Protein AF-A0A968ZUJ6-F1 (afdb_monomer_lite)

pLDDT: mean 71.9, std 16.96, range [34.31, 92.19]

Sequence (107 aa):
MQTIFSTVTGNNSSNILGTLGTIGQSTPNLWLINPNGILFGPNSQLNLGGAFFATTANAVQVEGRGAVAASNVSADSDILTVSDSVFAFNRDNPNARIVNHKEKHFL

Radius of gyration: 14.34 Å; chains: 1; bounding box: 36×30×37 Å

Secondary structure (DSSP, 8-state):
--EEEEE--SSS-EEE-SEEE--SS---EEEEE-TT-EEE-TT-EEE-SS-EEEE--SEEEETTTEEEETTB--TT----PPPS-EEEEE---TT--EEE-------

Foldseek 3Di:
DFEDEDADQDLDEAEQAEEDEDDDPDQHEYEAEALNAYEYHQHYDYHGSDHYHYDNFQWKQAPPPGIDGSNDDDPPPDTDDGDPDIDDGDRPDPPYYYYYPHDPPDD

Structure (mmCIF, N/CA/C/O backbone):
data_AF-A0A968ZUJ6-F1
#
_entry.id   AF-A0A968ZUJ6-F1
#
loop_
_atom_site.group_PDB
_atom_site.id
_atom_site.type_symbol
_atom_site.label_atom_id
_atom_site.label_alt_id
_atom_site.label_comp_id
_atom_site.label_asym_id
_atom_site.label_entity_id
_atom_site.label_seq_id
_atom_site.pdbx_PDB_ins_code
_atom_site.Cartn_x
_atom_site.Cartn_y
_atom_site.Cartn_z
_atom_site.occupancy
_atom_site.B_iso_or_equiv
_atom_site.auth_seq_id
_atom_site.auth_comp_id
_atom_site.auth_asym_id
_atom_site.auth_atom_id
_atom_site.pdbx_PDB_model_num
ATOM 1 N N . MET A 1 1 ? -11.348 5.696 -16.921 1.00 60.59 1 MET A N 1
ATOM 2 C CA . MET A 1 1 ? -11.236 5.586 -15.445 1.00 60.59 1 MET A CA 1
ATOM 3 C C . MET A 1 1 ? -9.787 5.858 -15.068 1.00 60.59 1 MET A C 1
ATOM 5 O O . MET A 1 1 ? -8.921 5.460 -15.828 1.00 60.59 1 MET A O 1
ATOM 9 N N . GLN A 1 2 ? -9.508 6.584 -13.988 1.00 68.88 2 GLN A N 1
ATOM 10 C CA . GLN A 1 2 ? -8.140 6.972 -13.607 1.00 68.88 2 GLN A CA 1
ATOM 11 C C . GLN A 1 2 ? -7.659 6.080 -12.454 1.00 68.88 2 GLN A C 1
ATOM 13 O O . GLN A 1 2 ? -8.459 5.778 -11.569 1.00 68.88 2 GLN A O 1
ATOM 18 N N . THR A 1 3 ? -6.387 5.680 -12.450 1.00 70.25 3 THR A N 1
ATOM 19 C CA . THR A 1 3 ? -5.786 4.876 -11.371 1.00 70.25 3 THR A CA 1
ATOM 20 C C . THR A 1 3 ? -4.561 5.592 -10.818 1.00 70.25 3 THR A C 1
ATOM 22 O O . THR A 1 3 ? -3.676 5.978 -11.579 1.00 70.25 3 THR A O 1
ATOM 25 N N . ILE A 1 4 ? -4.509 5.757 -9.498 1.00 75.06 4 ILE A N 1
ATOM 26 C CA . ILE A 1 4 ? -3.351 6.281 -8.770 1.00 75.06 4 ILE A CA 1
ATOM 27 C C . ILE A 1 4 ? -2.491 5.097 -8.324 1.00 75.06 4 ILE A C 1
ATOM 29 O O . ILE A 1 4 ? -2.985 4.206 -7.631 1.00 75.06 4 ILE A O 1
ATOM 33 N N . PHE A 1 5 ? -1.206 5.112 -8.680 1.00 73.94 5 PHE A N 1
ATOM 34 C CA . PHE A 1 5 ? -0.222 4.127 -8.234 1.00 73.94 5 PHE A CA 1
ATOM 35 C C . PHE A 1 5 ? 0.645 4.712 -7.120 1.00 73.94 5 PHE A C 1
ATOM 37 O O . PHE A 1 5 ? 1.245 5.772 -7.286 1.00 73.94 5 PHE A O 1
ATOM 44 N N . SER A 1 6 ? 0.723 4.010 -5.992 1.00 73.31 6 SER A N 1
ATOM 45 C CA . SER A 1 6 ? 1.605 4.352 -4.878 1.00 73.31 6 SER A CA 1
ATOM 46 C C . SER A 1 6 ? 2.527 3.177 -4.582 1.00 73.31 6 SER A C 1
ATOM 48 O O . SER A 1 6 ? 2.070 2.098 -4.191 1.00 73.31 6 SER A O 1
ATOM 50 N N . THR A 1 7 ? 3.825 3.381 -4.803 1.00 71.56 7 THR A N 1
ATOM 51 C CA . THR A 1 7 ? 4.866 2.378 -4.575 1.00 71.56 7 THR A CA 1
ATOM 52 C C . THR A 1 7 ? 5.842 2.847 -3.510 1.00 71.56 7 THR A C 1
ATOM 54 O O . THR A 1 7 ? 6.234 4.013 -3.473 1.00 71.56 7 THR A O 1
ATOM 57 N N . VAL A 1 8 ? 6.273 1.927 -2.650 1.00 71.50 8 VAL A N 1
ATOM 58 C CA . VAL A 1 8 ? 7.335 2.194 -1.673 1.00 71.50 8 VAL A CA 1
ATOM 59 C C . VAL A 1 8 ? 8.613 1.496 -2.124 1.00 71.50 8 VAL A C 1
ATOM 61 O O . VAL A 1 8 ? 8.664 0.271 -2.194 1.00 71.50 8 VAL A O 1
ATOM 64 N N . THR A 1 9 ? 9.643 2.289 -2.426 1.00 67.06 9 THR A N 1
ATOM 65 C CA . THR A 1 9 ? 10.981 1.824 -2.837 1.00 67.06 9 THR A CA 1
ATOM 66 C C . THR A 1 9 ? 11.941 1.625 -1.659 1.00 67.06 9 THR A C 1
ATOM 68 O O . THR A 1 9 ? 12.984 0.998 -1.816 1.00 67.06 9 THR A O 1
ATOM 71 N N . GLY A 1 10 ? 11.618 2.175 -0.483 1.00 70.12 10 GLY A N 1
ATOM 72 C CA . GLY A 1 10 ? 12.403 2.015 0.744 1.00 70.12 10 GLY A CA 1
ATOM 73 C C . GLY A 1 10 ? 12.090 0.712 1.486 1.00 70.12 10 GLY A C 1
ATOM 74 O O . GLY A 1 10 ? 11.099 0.054 1.200 1.00 70.12 10 GLY A O 1
ATOM 75 N N . ASN A 1 11 ? 12.893 0.371 2.497 1.00 81.06 11 ASN A N 1
ATOM 76 C CA . ASN A 1 11 ? 12.810 -0.912 3.222 1.00 81.06 11 ASN A CA 1
ATOM 77 C C . ASN A 1 11 ? 11.707 -0.986 4.300 1.00 81.06 11 ASN A C 1
ATOM 79 O O . ASN A 1 11 ? 11.645 -1.954 5.055 1.00 81.06 11 ASN A O 1
ATOM 83 N N . ASN A 1 12 ? 10.853 0.034 4.411 1.00 86.00 12 ASN A N 1
ATOM 84 C CA . ASN A 1 12 ? 9.849 0.130 5.470 1.00 86.00 12 ASN A CA 1
ATOM 85 C C . ASN A 1 12 ? 8.464 -0.315 4.989 1.00 86.00 12 ASN A C 1
ATOM 87 O O . ASN A 1 12 ? 8.077 -0.074 3.842 1.00 86.00 12 ASN A O 1
ATOM 91 N N . SER A 1 13 ? 7.685 -0.902 5.898 1.00 87.56 13 SER A N 1
ATOM 92 C CA . SER A 1 13 ? 6.265 -1.169 5.672 1.00 87.56 13 SER A CA 1
ATOM 93 C C . SER A 1 13 ? 5.453 0.127 5.577 1.00 87.56 13 SER A C 1
ATOM 95 O O . SER A 1 13 ? 5.796 1.152 6.171 1.00 87.56 13 SER A O 1
ATOM 97 N N . SER A 1 14 ? 4.331 0.076 4.861 1.00 89.19 14 SER A N 1
ATOM 98 C CA . SER A 1 14 ? 3.354 1.166 4.824 1.00 89.19 14 SER A CA 1
ATOM 99 C C . SER A 1 14 ? 2.432 1.066 6.034 1.00 89.19 14 SER A C 1
ATOM 101 O O . SER A 1 14 ? 1.622 0.147 6.102 1.00 89.19 14 SER A O 1
ATOM 103 N N . ASN A 1 15 ? 2.509 2.017 6.964 1.00 92.19 15 ASN A N 1
ATOM 104 C CA . ASN A 1 15 ? 1.627 2.064 8.132 1.00 92.19 15 ASN A CA 1
ATOM 105 C C . ASN A 1 15 ? 0.523 3.109 7.913 1.00 92.19 15 ASN A C 1
ATOM 107 O O . ASN A 1 15 ? 0.761 4.312 8.014 1.00 92.19 15 ASN A O 1
ATOM 111 N N . ILE A 1 16 ? -0.691 2.652 7.616 1.00 91.12 16 ILE A N 1
ATOM 112 C CA . ILE A 1 16 ? -1.877 3.490 7.441 1.00 91.12 16 ILE A CA 1
ATOM 113 C C . ILE A 1 16 ? -2.555 3.636 8.803 1.00 91.12 16 ILE A C 1
ATOM 115 O O . ILE A 1 16 ? -3.245 2.730 9.262 1.00 91.12 16 ILE A O 1
ATOM 119 N N . LEU A 1 17 ? -2.323 4.763 9.476 1.00 90.69 17 LEU A N 1
ATOM 120 C CA . LEU A 1 17 ? -2.803 5.011 10.846 1.00 90.69 17 LEU A CA 1
ATOM 121 C C . LEU A 1 17 ? -4.009 5.963 10.921 1.00 90.69 17 LEU A C 1
ATOM 123 O O . LEU A 1 17 ? -4.523 6.217 12.006 1.00 90.69 17 LEU A O 1
ATOM 127 N N . GLY A 1 18 ? -4.468 6.465 9.774 1.00 88.25 18 GLY A N 1
ATOM 128 C CA . GLY A 1 18 ? -5.617 7.361 9.647 1.00 88.25 18 GLY A CA 1
ATOM 129 C C . GLY A 1 18 ? -6.364 7.123 8.337 1.00 88.25 18 GLY A C 1
ATOM 130 O O . GLY A 1 18 ? -6.367 6.008 7.811 1.00 88.25 18 GLY A O 1
ATOM 131 N N . THR A 1 19 ? -6.998 8.162 7.799 1.00 91.25 19 THR A N 1
ATOM 132 C CA . THR A 1 19 ? -7.762 8.054 6.552 1.00 91.25 19 THR A CA 1
ATOM 133 C C . THR A 1 19 ? -6.843 8.060 5.334 1.00 91.25 19 THR A C 1
ATOM 135 O O . THR A 1 19 ? -6.152 9.043 5.074 1.00 91.25 19 TH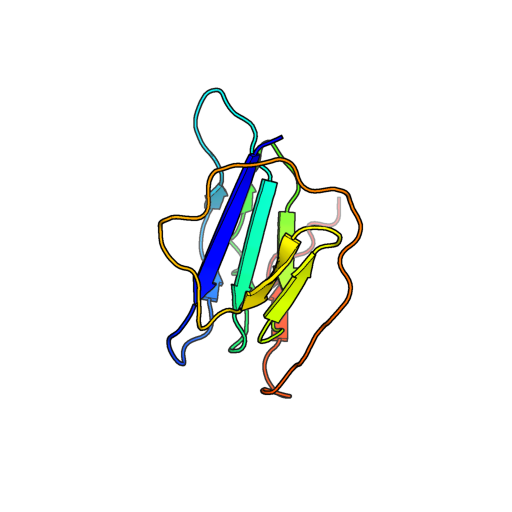R A O 1
ATOM 138 N N . LEU A 1 20 ? -6.880 6.982 4.555 1.00 87.50 20 LEU A N 1
ATOM 139 C CA . LEU A 1 20 ? -6.352 6.932 3.197 1.00 87.50 20 LEU A CA 1
ATOM 140 C C . LEU A 1 20 ? -7.513 7.175 2.232 1.00 87.50 20 LEU A C 1
ATOM 142 O O . LEU A 1 20 ? -8.472 6.403 2.201 1.00 87.50 20 LEU A O 1
ATOM 146 N N . GLY A 1 21 ? -7.453 8.263 1.469 1.00 87.19 21 GLY A N 1
ATOM 147 C CA . GLY A 1 21 ? -8.576 8.669 0.635 1.00 87.19 21 GLY A CA 1
ATOM 148 C C . GLY A 1 21 ? -8.198 9.466 -0.602 1.00 87.19 21 GLY A C 1
ATOM 149 O O . GLY A 1 21 ? -7.073 9.939 -0.743 1.00 87.19 21 GLY A O 1
ATOM 150 N N . THR A 1 22 ? -9.175 9.611 -1.490 1.00 85.31 22 THR A N 1
ATOM 151 C CA . THR A 1 22 ? -9.102 10.428 -2.707 1.00 85.31 22 THR A CA 1
ATOM 152 C C . THR A 1 22 ? -10.043 11.614 -2.550 1.00 85.31 22 THR A C 1
ATOM 154 O O . THR A 1 22 ? -11.188 11.424 -2.146 1.00 85.31 22 THR A O 1
ATOM 157 N N . ILE A 1 23 ? -9.589 12.821 -2.882 1.00 81.44 23 ILE A N 1
ATOM 158 C CA . ILE A 1 23 ? -10.384 14.054 -2.790 1.00 81.44 23 ILE A CA 1
ATOM 159 C C . ILE A 1 23 ? -10.549 14.697 -4.172 1.00 81.44 23 ILE A C 1
ATOM 161 O O . ILE A 1 23 ? -9.690 14.536 -5.036 1.00 81.44 23 ILE A O 1
ATOM 165 N N . GLY A 1 24 ? -11.633 15.452 -4.369 1.00 79.12 24 GLY A N 1
ATOM 166 C CA . GLY A 1 24 ? -11.920 16.172 -5.616 1.00 79.12 24 GLY A CA 1
ATOM 167 C C . GLY A 1 24 ? -13.082 15.582 -6.422 1.00 79.12 24 GLY A C 1
ATOM 168 O O . GLY A 1 24 ? -13.792 14.700 -5.951 1.00 79.12 24 GLY A O 1
ATOM 169 N N . GLN A 1 25 ? -13.300 16.106 -7.635 1.00 75.69 25 GLN A N 1
ATOM 170 C CA . GLN A 1 25 ? -14.451 15.732 -8.476 1.00 75.69 25 GLN A CA 1
ATOM 171 C C . GLN A 1 25 ? -14.290 14.384 -9.196 1.00 75.69 25 GLN A C 1
ATOM 173 O O . GLN A 1 25 ? -15.265 13.821 -9.683 1.00 75.69 25 GLN A O 1
ATOM 178 N N . SER A 1 26 ? -13.067 13.862 -9.284 1.00 76.06 26 SER A N 1
ATOM 179 C CA . SER A 1 26 ? -12.793 12.540 -9.845 1.00 76.06 26 SER A CA 1
ATOM 180 C C . SER A 1 26 ? -12.790 11.467 -8.757 1.00 76.06 26 SER A C 1
ATOM 182 O O . SER A 1 26 ? -12.267 11.697 -7.669 1.00 76.06 26 SER A O 1
ATOM 184 N N . THR A 1 27 ? -13.264 10.267 -9.091 1.00 82.25 27 THR A N 1
ATOM 185 C CA . THR A 1 27 ? -13.277 9.079 -8.222 1.00 82.25 27 THR A CA 1
ATOM 186 C C . THR A 1 27 ? -12.278 8.018 -8.720 1.00 82.25 27 THR A C 1
ATOM 188 O O . THR A 1 27 ? -12.689 7.013 -9.307 1.00 82.25 27 THR A O 1
ATOM 191 N N . PRO A 1 28 ? -10.955 8.247 -8.600 1.00 85.06 28 PRO A N 1
ATOM 192 C CA . PRO A 1 28 ? -9.966 7.322 -9.138 1.00 85.06 28 PRO A CA 1
ATOM 193 C C . PRO A 1 28 ? -9.882 6.037 -8.310 1.00 85.06 28 PRO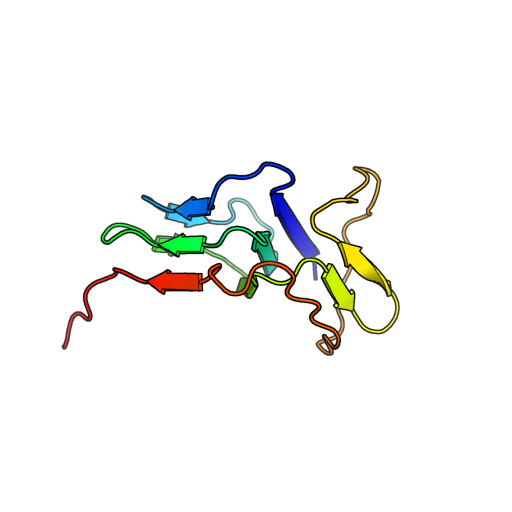 A C 1
ATOM 195 O O . PRO A 1 28 ? -10.167 6.023 -7.111 1.00 85.06 28 PRO A O 1
ATOM 198 N N . ASN A 1 29 ? -9.419 4.968 -8.953 1.00 83.38 29 ASN A N 1
ATOM 199 C CA . ASN A 1 29 ? -8.966 3.772 -8.256 1.00 83.38 29 ASN A CA 1
ATOM 200 C C . ASN A 1 29 ? -7.615 4.051 -7.580 1.00 83.38 29 ASN A C 1
ATOM 202 O O . ASN A 1 29 ? -6.807 4.821 -8.104 1.00 83.38 29 ASN A O 1
ATOM 206 N N . LEU A 1 30 ? -7.340 3.396 -6.454 1.00 84.19 30 LEU A N 1
ATOM 207 C CA . LEU A 1 30 ? -6.070 3.508 -5.735 1.00 84.19 30 LEU A CA 1
ATOM 208 C C . LEU A 1 30 ? -5.385 2.148 -5.634 1.00 84.19 30 LEU A C 1
ATOM 210 O O . LEU A 1 30 ? -5.960 1.196 -5.106 1.00 84.19 30 LEU A O 1
ATOM 214 N N . TRP A 1 31 ? -4.152 2.073 -6.128 1.00 86.62 31 TRP A N 1
ATOM 215 C CA . TRP A 1 31 ? -3.304 0.887 -6.075 1.00 86.62 31 TRP A CA 1
ATOM 216 C C . TRP A 1 31 ? -2.100 1.148 -5.168 1.00 86.62 31 TRP A C 1
ATOM 218 O O . TRP A 1 31 ? -1.309 2.057 -5.421 1.00 86.62 31 TRP A O 1
ATOM 228 N N . LEU A 1 32 ? -1.958 0.341 -4.117 1.00 86.25 32 LEU A N 1
ATOM 229 C CA . LEU A 1 32 ? -0.870 0.420 -3.144 1.00 86.25 32 LEU A CA 1
ATOM 230 C C . LEU A 1 32 ? 0.019 -0.826 -3.223 1.00 86.25 32 LEU A C 1
ATOM 232 O O . LEU A 1 32 ? -0.413 -1.935 -2.909 1.00 86.25 32 LEU A O 1
ATOM 236 N N . ILE A 1 33 ? 1.279 -0.646 -3.603 1.00 86.31 33 ILE A N 1
ATOM 237 C CA . ILE A 1 33 ? 2.249 -1.735 -3.753 1.00 86.31 33 ILE A CA 1
ATOM 238 C C . ILE A 1 33 ? 3.406 -1.481 -2.781 1.00 86.31 33 ILE A C 1
ATOM 240 O O . ILE A 1 33 ? 4.161 -0.519 -2.939 1.00 86.31 33 ILE A O 1
ATOM 244 N N . ASN A 1 34 ? 3.565 -2.341 -1.772 1.00 87.19 34 ASN A N 1
ATOM 245 C CA . ASN A 1 34 ? 4.720 -2.285 -0.874 1.00 87.19 34 ASN A CA 1
ATOM 246 C C . ASN A 1 34 ? 5.238 -3.694 -0.532 1.00 87.19 34 ASN A C 1
ATOM 248 O O . ASN A 1 34 ? 4.639 -4.378 0.306 1.00 87.19 34 ASN A O 1
ATOM 252 N N . PRO A 1 35 ? 6.390 -4.104 -1.096 1.00 87.75 35 PRO A N 1
ATOM 253 C CA . PRO A 1 35 ? 6.994 -5.408 -0.833 1.00 87.75 35 PRO A CA 1
ATOM 254 C C . PRO A 1 35 ? 7.424 -5.646 0.612 1.00 87.75 35 PRO A C 1
ATOM 256 O O . PRO A 1 35 ? 7.697 -6.782 0.977 1.00 87.75 35 PRO A O 1
ATOM 259 N N . ASN A 1 36 ? 7.478 -4.609 1.447 1.00 87.62 36 ASN A N 1
ATOM 260 C CA . ASN A 1 36 ? 7.836 -4.710 2.863 1.00 87.62 36 ASN A CA 1
ATOM 261 C C . ASN A 1 36 ? 6.620 -4.857 3.786 1.00 87.62 36 ASN A C 1
ATOM 263 O O . ASN A 1 36 ? 6.779 -5.054 4.989 1.00 87.62 36 ASN A O 1
ATOM 267 N N . GLY A 1 37 ? 5.403 -4.810 3.239 1.00 86.56 37 GLY A N 1
ATOM 268 C CA . GLY A 1 37 ? 4.168 -4.990 3.996 1.00 86.56 37 GLY A CA 1
ATOM 269 C C . GLY A 1 37 ? 3.324 -3.726 4.102 1.00 86.56 37 GLY A C 1
ATOM 270 O O . GLY A 1 37 ? 3.784 -2.606 3.871 1.00 86.56 37 GLY A O 1
ATOM 271 N N . ILE A 1 38 ? 2.058 -3.930 4.459 1.00 89.44 38 ILE A N 1
ATOM 272 C CA . ILE A 1 38 ? 1.057 -2.873 4.608 1.00 89.44 38 ILE A CA 1
ATOM 273 C C . ILE A 1 38 ? 0.277 -3.145 5.897 1.00 89.44 38 ILE A C 1
ATOM 275 O O . ILE A 1 38 ? -0.332 -4.202 6.052 1.00 89.44 38 ILE A O 1
ATOM 279 N N . LEU A 1 39 ? 0.286 -2.192 6.822 1.00 91.25 39 LEU A N 1
ATOM 280 C CA . LEU A 1 39 ? -0.427 -2.259 8.089 1.00 91.25 39 LEU A CA 1
ATOM 281 C C . LEU A 1 39 ? -1.534 -1.207 8.123 1.00 91.25 39 LEU A C 1
ATOM 283 O O . LEU A 1 39 ? -1.260 -0.013 8.052 1.00 91.25 39 LEU A O 1
ATOM 287 N N . PHE A 1 40 ? -2.769 -1.650 8.316 1.00 90.62 40 PHE A N 1
ATOM 288 C CA . PHE A 1 40 ? -3.909 -0.795 8.626 1.00 90.62 40 PHE A CA 1
ATOM 289 C C . PHE A 1 40 ? -4.115 -0.765 10.139 1.00 90.62 40 PHE A C 1
ATOM 291 O O . PHE A 1 40 ? -4.444 -1.783 10.751 1.00 90.62 40 PHE A O 1
ATOM 298 N N . GLY A 1 41 ? -3.886 0.400 10.744 1.00 87.12 41 GLY A N 1
ATOM 299 C CA . GLY A 1 41 ? -4.084 0.625 12.172 1.00 87.12 41 GLY A CA 1
ATOM 300 C C . GLY A 1 41 ? -5.565 0.591 12.579 1.00 87.12 41 GLY A C 1
ATOM 301 O O . GLY A 1 41 ? -6.449 0.655 11.722 1.00 87.12 41 GLY A O 1
ATOM 302 N N . PRO A 1 42 ? -5.863 0.543 13.886 1.00 87.12 42 PRO A N 1
ATOM 303 C CA . PRO A 1 42 ? -7.235 0.421 14.392 1.00 87.12 42 PRO A CA 1
ATOM 304 C C . PRO A 1 42 ? -8.142 1.594 13.987 1.00 87.12 42 PRO A C 1
ATOM 306 O O . PRO A 1 42 ? -9.326 1.399 13.731 1.00 87.12 42 PRO A O 1
ATOM 309 N N . ASN A 1 43 ? -7.566 2.793 13.842 1.00 87.44 43 ASN A N 1
ATOM 310 C CA . ASN A 1 43 ? -8.268 4.012 13.423 1.00 87.44 43 ASN A CA 1
ATOM 311 C C . ASN A 1 43 ? -8.200 4.265 11.910 1.00 87.44 43 ASN A C 1
ATOM 313 O O . ASN A 1 43 ? -8.612 5.327 11.439 1.00 87.44 43 ASN A O 1
ATOM 317 N N . SER A 1 44 ? -7.638 3.326 11.146 1.00 89.56 44 SER A N 1
ATOM 318 C CA . SER A 1 44 ? -7.496 3.499 9.707 1.00 89.56 44 SER A CA 1
ATOM 319 C C . SER A 1 44 ? -8.845 3.433 9.002 1.00 89.56 44 SER A C 1
ATOM 321 O O . SER A 1 44 ? -9.738 2.657 9.363 1.00 89.56 44 SER A O 1
ATOM 323 N N . GLN A 1 45 ? -8.993 4.271 7.982 1.00 88.50 45 GLN A N 1
ATOM 324 C CA . GLN A 1 45 ? -10.194 4.325 7.158 1.00 88.50 45 GLN A CA 1
ATOM 325 C C . GLN A 1 45 ? -9.796 4.426 5.692 1.00 88.50 45 GLN A C 1
ATOM 327 O O . GLN A 1 45 ? -8.834 5.110 5.350 1.00 88.50 45 GLN A O 1
ATOM 332 N N . LEU A 1 46 ? -10.553 3.755 4.829 1.00 86.88 46 LEU A N 1
ATOM 333 C CA . LEU A 1 46 ? -10.486 3.967 3.390 1.00 86.88 46 LEU A CA 1
ATOM 334 C C . LEU A 1 46 ? -11.650 4.875 3.001 1.00 86.88 46 LEU A C 1
ATOM 336 O O . LEU A 1 46 ? -12.804 4.501 3.198 1.00 86.88 46 LEU A O 1
ATOM 340 N N . ASN A 1 47 ? -11.347 6.058 2.474 1.00 89.25 47 ASN A N 1
ATOM 341 C CA . ASN A 1 47 ? -12.339 6.997 1.950 1.00 89.25 47 ASN A CA 1
ATOM 342 C C . ASN A 1 47 ? -12.068 7.242 0.462 1.00 89.25 47 ASN A C 1
ATOM 344 O O . ASN A 1 47 ? -11.442 8.231 0.076 1.00 89.25 47 ASN A O 1
ATOM 348 N N . LEU A 1 48 ? -12.451 6.269 -0.361 1.00 85.12 48 LEU A N 1
ATOM 349 C CA . LEU A 1 48 ? -12.118 6.214 -1.781 1.00 85.12 48 LEU A CA 1
ATOM 350 C C . LEU A 1 48 ? -13.396 6.289 -2.610 1.00 85.12 48 LEU A C 1
ATOM 352 O O . LEU A 1 48 ? -14.379 5.622 -2.297 1.00 85.12 48 LEU A O 1
ATOM 356 N N . GLY A 1 49 ? -13.367 7.087 -3.677 1.00 83.00 49 GLY A N 1
ATOM 357 C CA . GLY A 1 49 ? -14.472 7.139 -4.637 1.00 83.00 49 GLY A CA 1
ATOM 358 C C . GLY A 1 49 ? -14.460 5.981 -5.644 1.00 83.00 49 GLY A C 1
ATOM 359 O O . GLY A 1 49 ? -15.478 5.718 -6.275 1.00 83.00 49 GLY A O 1
ATOM 360 N N . GLY A 1 50 ? -13.310 5.321 -5.816 1.00 82.62 50 GLY A N 1
ATOM 361 C CA . GLY A 1 50 ? -13.101 4.199 -6.734 1.00 82.62 50 GLY A CA 1
ATOM 362 C C . GLY A 1 50 ? -12.606 2.932 -6.030 1.00 82.62 50 GLY A C 1
ATOM 363 O O . GLY A 1 50 ? -12.582 2.841 -4.801 1.00 82.62 50 GLY A O 1
ATOM 364 N N . ALA A 1 51 ? -12.197 1.939 -6.818 1.00 82.69 51 ALA A N 1
ATOM 365 C CA . ALA A 1 51 ? -11.710 0.658 -6.319 1.00 82.69 51 ALA A CA 1
ATOM 366 C C . ALA A 1 51 ? -10.352 0.782 -5.609 1.00 82.69 51 ALA A C 1
ATOM 368 O O . ALA A 1 51 ? -9.508 1.606 -5.967 1.00 82.69 51 ALA A O 1
ATOM 369 N N . PHE A 1 52 ? -10.118 -0.097 -4.634 1.00 84.62 52 PHE A N 1
ATOM 370 C CA . PHE A 1 52 ? -8.854 -0.201 -3.912 1.00 84.62 52 PHE A CA 1
ATOM 371 C C . PHE A 1 52 ? -8.167 -1.533 -4.200 1.00 84.62 52 PHE A C 1
ATOM 373 O O . PHE A 1 52 ? -8.781 -2.592 -4.068 1.00 84.62 52 PHE A O 1
ATOM 380 N N . PHE A 1 53 ? -6.882 -1.478 -4.537 1.00 85.38 53 PHE A N 1
ATOM 381 C CA . PHE A 1 53 ? -6.022 -2.643 -4.699 1.00 85.38 53 PHE A CA 1
ATOM 382 C C . PHE A 1 53 ? -4.766 -2.475 -3.845 1.00 85.38 53 PHE A C 1
ATOM 384 O O . PHE A 1 53 ? -4.150 -1.411 -3.843 1.00 85.38 53 PHE A O 1
ATOM 391 N N . ALA A 1 54 ? -4.364 -3.526 -3.133 1.00 86.00 54 ALA A N 1
ATOM 392 C CA . ALA A 1 54 ? -3.146 -3.519 -2.336 1.00 86.00 54 ALA A CA 1
ATOM 393 C C . ALA A 1 54 ? -2.394 -4.844 -2.455 1.00 86.00 54 ALA A C 1
ATOM 395 O O . ALA A 1 54 ? -3.007 -5.910 -2.417 1.00 86.00 54 ALA A O 1
ATOM 396 N N . THR A 1 55 ? -1.067 -4.788 -2.561 1.00 83.81 55 THR A N 1
ATOM 397 C CA . THR A 1 55 ? -0.227 -5.989 -2.640 1.00 83.81 55 THR A CA 1
ATOM 398 C C . THR A 1 55 ? 1.151 -5.787 -2.013 1.00 83.81 55 THR A C 1
ATOM 400 O O . THR A 1 55 ? 1.671 -4.673 -1.938 1.00 83.81 55 THR A O 1
ATOM 403 N N . THR A 1 56 ? 1.750 -6.899 -1.585 1.00 86.62 56 THR A N 1
ATOM 404 C CA . THR A 1 56 ? 3.156 -6.995 -1.166 1.00 86.62 56 THR A CA 1
ATOM 405 C C . THR A 1 56 ? 4.050 -7.620 -2.236 1.00 86.62 56 THR A C 1
ATOM 407 O O . THR A 1 56 ? 5.182 -8.003 -1.955 1.00 86.62 56 THR A O 1
ATOM 410 N N . ALA A 1 57 ? 3.559 -7.757 -3.468 1.00 83.81 57 ALA A N 1
ATOM 411 C CA . ALA A 1 57 ? 4.400 -8.164 -4.582 1.00 83.81 57 ALA A CA 1
ATOM 412 C C . ALA A 1 57 ? 5.377 -7.049 -4.977 1.00 83.81 57 ALA A C 1
ATOM 414 O O . ALA A 1 57 ? 5.066 -5.862 -4.892 1.00 83.81 57 ALA A O 1
ATOM 415 N N . ASN A 1 58 ? 6.547 -7.450 -5.460 1.00 77.50 58 ASN A N 1
ATOM 416 C CA . ASN A 1 58 ? 7.580 -6.570 -5.998 1.00 77.50 58 ASN A CA 1
ATOM 417 C C . ASN A 1 58 ? 7.153 -5.907 -7.308 1.00 77.50 58 ASN A C 1
ATOM 419 O O . ASN A 1 58 ? 7.564 -4.783 -7.596 1.00 77.50 58 ASN A O 1
ATOM 423 N N . ALA A 1 59 ? 6.308 -6.585 -8.080 1.00 74.81 59 ALA A N 1
ATOM 424 C CA . ALA A 1 59 ? 5.713 -6.058 -9.293 1.00 74.81 59 ALA A CA 1
ATOM 425 C C . ALA A 1 59 ? 4.318 -6.636 -9.522 1.00 74.81 59 ALA A C 1
ATOM 427 O O . ALA A 1 59 ? 3.988 -7.716 -9.028 1.00 74.81 59 ALA A O 1
ATOM 428 N N . VAL A 1 60 ? 3.527 -5.889 -10.286 1.00 74.31 60 VAL A N 1
ATOM 429 C CA . VAL A 1 60 ? 2.169 -6.209 -10.710 1.00 74.31 60 VAL A CA 1
ATOM 430 C C . VAL A 1 60 ? 2.111 -6.050 -12.219 1.00 74.31 60 VAL A C 1
ATOM 432 O O . VAL A 1 60 ? 2.353 -4.960 -12.731 1.00 74.31 60 VAL A O 1
ATOM 435 N N . GLN A 1 61 ? 1.793 -7.116 -12.946 1.00 73.38 61 GLN A N 1
ATOM 436 C CA . GLN A 1 61 ? 1.586 -7.022 -14.387 1.00 73.38 61 GLN A CA 1
ATOM 437 C C . GLN A 1 61 ? 0.114 -6.795 -14.705 1.00 73.38 61 GLN A C 1
ATOM 439 O O . GLN A 1 61 ? -0.757 -7.547 -14.261 1.00 73.38 61 GLN A O 1
ATOM 444 N N . VAL A 1 62 ? -0.141 -5.740 -15.476 1.00 69.06 62 VAL A N 1
ATOM 445 C CA . VAL A 1 62 ? -1.478 -5.364 -15.932 1.00 69.06 62 VAL A CA 1
ATOM 446 C C . VAL A 1 62 ? -1.594 -5.726 -17.404 1.00 69.06 62 VAL A C 1
ATOM 448 O O . VAL A 1 62 ? -0.714 -5.388 -18.207 1.00 69.06 62 VAL A O 1
ATOM 451 N N . GLU A 1 63 ? -2.664 -6.435 -17.759 1.00 60.56 63 GLU A N 1
ATOM 452 C CA . GLU A 1 63 ? -2.925 -6.808 -19.146 1.00 60.56 63 GLU A CA 1
ATOM 453 C C . GLU A 1 63 ? -2.916 -5.562 -20.052 1.00 60.56 63 GLU A C 1
ATOM 455 O O . GLU A 1 63 ? -3.466 -4.514 -19.716 1.00 60.56 63 GLU A O 1
ATOM 460 N N . GLY A 1 64 ? -2.212 -5.651 -21.183 1.00 62.06 64 GLY A N 1
ATOM 461 C CA . GLY A 1 64 ? -2.087 -4.551 -22.143 1.00 62.06 64 GLY A CA 1
ATOM 462 C C . GLY A 1 64 ? -1.126 -3.413 -21.765 1.00 62.06 64 GLY A C 1
ATOM 463 O O . GLY A 1 64 ? -0.978 -2.496 -22.572 1.00 62.06 64 GLY A O 1
ATOM 464 N N . ARG A 1 65 ? -0.460 -3.430 -20.593 1.00 57.91 65 ARG A N 1
ATOM 465 C CA . ARG A 1 65 ? 0.413 -2.312 -20.148 1.00 57.91 65 ARG A CA 1
ATOM 466 C C . ARG A 1 65 ? 1.776 -2.681 -19.548 1.00 57.91 65 ARG A C 1
ATOM 468 O O . ARG A 1 65 ? 2.525 -1.789 -19.164 1.00 57.91 65 ARG A O 1
ATOM 475 N N . GLY A 1 66 ? 2.152 -3.959 -19.536 1.00 58.25 66 GLY A N 1
ATOM 476 C CA . GLY A 1 66 ? 3.446 -4.385 -18.989 1.00 58.25 66 GLY A CA 1
ATOM 477 C C . GLY A 1 66 ? 3.470 -4.390 -17.455 1.00 58.25 66 GLY A C 1
ATOM 478 O O . GLY A 1 66 ? 2.430 -4.289 -16.802 1.00 58.25 66 GLY A O 1
ATOM 479 N N . ALA A 1 67 ? 4.647 -4.603 -16.863 1.00 58.28 67 ALA A N 1
ATOM 480 C CA . ALA A 1 67 ? 4.799 -4.742 -15.415 1.00 58.28 67 ALA A CA 1
ATOM 481 C C . ALA A 1 67 ? 4.991 -3.385 -14.719 1.00 58.28 67 ALA A C 1
ATOM 483 O O . ALA A 1 67 ? 5.877 -2.617 -15.084 1.00 58.28 67 ALA A O 1
ATOM 484 N N . VAL A 1 68 ? 4.208 -3.128 -13.671 1.00 64.25 68 VAL A N 1
ATOM 485 C CA . VAL A 1 68 ? 4.382 -2.014 -12.732 1.00 64.25 68 VAL A CA 1
ATOM 486 C C . VAL A 1 68 ? 5.136 -2.536 -11.512 1.00 64.25 68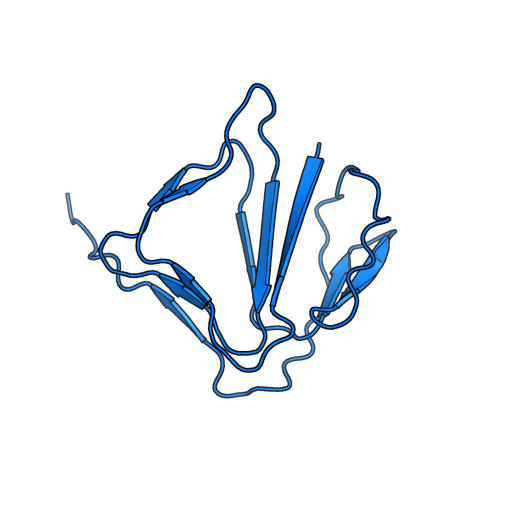 VAL A C 1
ATOM 488 O O . VAL A 1 68 ? 4.608 -3.352 -10.757 1.00 64.25 68 VAL A O 1
ATOM 491 N N . ALA A 1 69 ? 6.381 -2.101 -11.323 1.00 59.22 69 ALA A N 1
ATOM 492 C CA . ALA A 1 69 ? 7.240 -2.549 -10.226 1.00 59.22 69 ALA A CA 1
ATOM 493 C C . ALA A 1 69 ? 7.361 -1.490 -9.128 1.00 59.22 69 ALA A C 1
ATOM 495 O O . ALA A 1 69 ? 7.459 -0.299 -9.419 1.00 59.22 69 ALA A O 1
ATOM 496 N N . ALA A 1 70 ? 7.449 -1.928 -7.869 1.00 58.00 70 ALA A N 1
ATOM 497 C CA . ALA A 1 70 ? 7.632 -1.029 -6.733 1.00 58.00 70 ALA A CA 1
ATOM 498 C C . ALA A 1 70 ? 8.921 -0.193 -6.837 1.00 58.00 70 ALA A C 1
ATOM 500 O O . ALA A 1 70 ? 8.967 0.917 -6.317 1.00 58.00 70 ALA A O 1
ATOM 501 N N . SER A 1 71 ? 9.938 -0.721 -7.526 1.00 50.44 71 SER A N 1
ATOM 502 C CA . SER A 1 71 ? 11.253 -0.117 -7.751 1.00 50.44 71 SER A CA 1
ATOM 503 C C . SER A 1 71 ? 11.346 0.815 -8.966 1.00 50.44 71 SER A C 1
ATOM 505 O O . SER A 1 71 ? 12.333 1.535 -9.067 1.00 50.44 71 SER A O 1
ATOM 507 N N . ASN A 1 72 ? 10.359 0.825 -9.873 1.00 46.84 72 ASN A N 1
ATOM 508 C CA . ASN A 1 72 ? 10.429 1.554 -11.146 1.00 46.84 72 ASN A CA 1
ATOM 509 C C . ASN A 1 72 ? 9.071 2.169 -11.523 1.00 46.84 72 ASN A C 1
ATOM 511 O O . ASN A 1 72 ? 8.399 1.695 -12.438 1.00 46.84 72 ASN A O 1
ATOM 515 N N . VAL A 1 73 ? 8.675 3.242 -10.835 1.00 47.06 73 VAL A N 1
ATOM 516 C CA . VAL A 1 73 ? 7.591 4.122 -11.297 1.00 47.06 73 VAL A CA 1
ATOM 517 C C . VAL A 1 73 ? 8.231 5.416 -11.780 1.00 47.06 73 VAL A C 1
ATOM 519 O O . VAL A 1 73 ? 8.630 6.258 -10.978 1.00 47.06 73 VAL A O 1
ATOM 522 N N . SER A 1 74 ? 8.391 5.561 -13.095 1.00 39.22 74 SER A N 1
ATOM 523 C CA . SER A 1 74 ? 8.753 6.847 -13.688 1.00 39.22 74 SER A CA 1
ATOM 524 C C . SER A 1 74 ? 7.540 7.779 -13.632 1.00 39.22 74 SER A C 1
ATOM 526 O O . SER A 1 74 ? 6.411 7.374 -13.908 1.00 39.22 74 SER A O 1
ATOM 528 N N . ALA A 1 75 ? 7.774 9.042 -13.275 1.00 41.25 75 ALA A N 1
ATOM 529 C CA . ALA A 1 75 ? 6.746 10.074 -13.106 1.00 41.25 75 ALA A CA 1
ATOM 530 C C . ALA A 1 75 ? 5.992 10.463 -14.403 1.00 41.25 75 ALA A C 1
ATOM 532 O O . ALA A 1 75 ? 5.149 11.350 -14.363 1.00 41.25 75 ALA A O 1
ATOM 533 N N . ASP A 1 76 ? 6.270 9.784 -15.521 1.00 37.56 76 ASP A N 1
ATOM 534 C CA . ASP A 1 76 ? 5.693 10.007 -16.858 1.00 37.56 76 ASP A CA 1
ATOM 535 C C . ASP A 1 76 ? 4.535 9.051 -17.205 1.00 37.56 76 ASP A C 1
ATOM 537 O O . ASP A 1 76 ? 4.044 9.027 -18.332 1.00 37.56 76 ASP A O 1
ATOM 541 N N . SER A 1 77 ? 4.089 8.213 -16.266 1.00 38.16 77 SER A N 1
ATOM 542 C CA . SER A 1 77 ? 2.986 7.278 -16.512 1.00 38.16 77 SER A CA 1
ATOM 543 C C . SER A 1 77 ? 1.637 8.006 -16.507 1.00 38.16 77 SER A C 1
ATOM 545 O O . SER A 1 77 ? 0.941 8.039 -15.490 1.00 38.16 77 SER A O 1
ATOM 547 N N . ASP A 1 78 ? 1.274 8.542 -17.672 1.00 36.22 78 ASP A N 1
ATOM 548 C CA . ASP A 1 78 ? -0.038 9.083 -18.016 1.00 36.22 78 ASP A CA 1
ATOM 549 C C . ASP A 1 78 ? -1.192 8.293 -17.380 1.00 36.22 78 ASP A C 1
ATOM 551 O O . ASP A 1 78 ? -1.353 7.078 -17.562 1.00 36.22 78 ASP A O 1
ATOM 555 N N . ILE A 1 79 ? -2.022 9.041 -16.653 1.00 41.25 79 ILE A N 1
ATOM 556 C CA . ILE A 1 79 ? -3.336 8.651 -16.151 1.00 41.25 79 ILE A CA 1
ATOM 557 C C . ILE A 1 79 ? -4.115 7.945 -17.273 1.00 41.25 79 ILE A C 1
ATOM 559 O O . ILE A 1 79 ? -4.540 8.586 -18.232 1.00 41.25 79 ILE A O 1
ATOM 563 N N . LEU A 1 80 ? -4.344 6.628 -17.166 1.00 34.31 80 LEU A N 1
ATOM 564 C CA . LEU A 1 80 ? -5.235 5.916 -18.089 1.00 34.31 80 LEU A CA 1
ATOM 565 C C . LEU A 1 80 ? -5.869 4.642 -17.505 1.00 34.31 80 LEU A C 1
ATOM 567 O O . LEU A 1 80 ? -5.334 3.976 -16.622 1.00 34.31 80 LEU A O 1
ATOM 571 N N . THR A 1 81 ? -7.032 4.338 -18.080 1.00 36.97 81 THR A N 1
ATOM 572 C CA . THR A 1 81 ? -7.984 3.255 -17.817 1.00 36.97 81 THR A CA 1
ATOM 573 C C . THR A 1 81 ? -7.348 1.867 -17.769 1.00 36.97 81 THR A C 1
ATOM 575 O O . THR A 1 81 ? -6.674 1.453 -18.707 1.00 36.97 81 THR A O 1
ATOM 578 N N . VAL A 1 82 ? -7.613 1.148 -16.677 1.00 35.75 82 VAL A N 1
ATOM 579 C CA . VAL A 1 82 ? -7.201 -0.241 -16.445 1.00 35.75 82 VAL A CA 1
ATOM 580 C C . VAL A 1 82 ? -8.332 -1.177 -16.882 1.00 35.75 82 VAL A C 1
ATOM 582 O O . VAL A 1 82 ? -9.479 -0.941 -16.505 1.00 35.75 82 VAL A O 1
ATOM 585 N N . SER A 1 83 ? -8.017 -2.204 -17.677 1.00 39.97 83 SER A N 1
ATOM 586 C CA . SER A 1 83 ? -8.872 -3.383 -17.864 1.00 39.97 83 SER A CA 1
ATOM 587 C C . SER A 1 83 ? -8.600 -4.383 -16.738 1.00 39.97 83 SER A C 1
ATOM 589 O O . SER A 1 83 ? -7.448 -4.574 -16.353 1.00 39.97 83 SER A O 1
ATOM 591 N N . ASP A 1 84 ? -9.657 -4.999 -16.213 1.00 44.50 84 ASP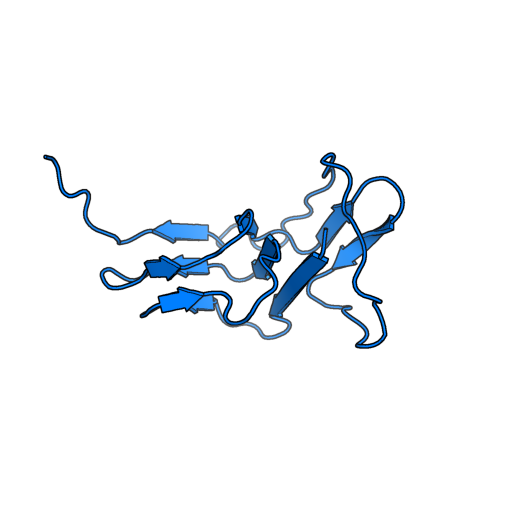 A N 1
ATOM 592 C CA . ASP A 1 84 ? -9.745 -5.686 -14.910 1.00 44.50 84 ASP A CA 1
ATOM 593 C C . ASP A 1 84 ? -8.915 -6.985 -14.733 1.00 44.50 84 ASP A C 1
ATOM 595 O O . ASP A 1 84 ? -9.174 -7.777 -13.827 1.00 44.50 84 ASP A O 1
ATOM 599 N N . SER A 1 85 ? -7.884 -7.207 -15.549 1.00 48.09 85 SER A N 1
ATOM 600 C CA . SER A 1 85 ? -7.052 -8.415 -15.532 1.00 48.09 85 SER A CA 1
ATOM 601 C C . SER A 1 85 ? -5.632 -8.110 -15.040 1.00 48.09 85 SER A C 1
ATOM 603 O O . SER A 1 85 ? -4.804 -7.542 -15.759 1.00 48.09 85 SER A O 1
ATOM 605 N N . VAL A 1 86 ? -5.332 -8.508 -13.801 1.00 55.47 86 VAL A N 1
ATOM 606 C CA . VAL A 1 86 ? -4.007 -8.379 -13.171 1.00 55.47 86 VAL A CA 1
ATOM 607 C C . VAL A 1 86 ? -3.411 -9.765 -12.945 1.00 55.47 86 VAL A C 1
ATOM 609 O O . VAL A 1 86 ? -3.9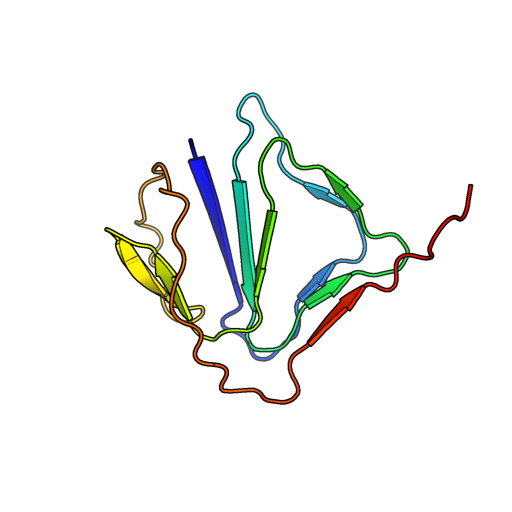53 -10.545 -12.165 1.00 55.47 86 VAL A O 1
ATOM 612 N N . PHE A 1 87 ? -2.277 -10.066 -13.583 1.00 58.50 87 PHE A N 1
ATOM 613 C CA . PHE A 1 87 ? -1.627 -11.377 -13.479 1.00 58.50 87 PHE A CA 1
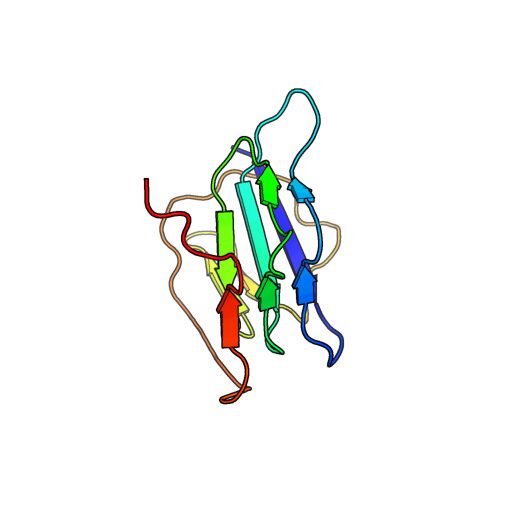ATOM 614 C C . PHE A 1 87 ? -0.100 -11.264 -13.539 1.00 58.50 87 PHE A C 1
ATOM 616 O O . PHE A 1 87 ? 0.479 -11.294 -14.615 1.00 58.50 87 PHE A O 1
ATOM 623 N N . ALA A 1 88 ? 0.541 -11.140 -12.373 1.00 53.62 88 ALA A N 1
ATOM 624 C CA . ALA A 1 88 ? 1.852 -11.706 -12.015 1.00 53.62 88 ALA A CA 1
ATOM 625 C C . ALA A 1 88 ? 2.275 -11.116 -10.662 1.00 53.62 88 ALA A C 1
ATOM 627 O O . ALA A 1 88 ? 2.257 -9.898 -10.492 1.00 53.62 88 ALA A O 1
ATOM 628 N N . PHE A 1 89 ? 2.669 -11.973 -9.716 1.00 62.25 89 PHE A N 1
ATOM 629 C CA . PHE A 1 89 ? 3.153 -11.578 -8.393 1.00 62.25 89 PHE A CA 1
ATOM 630 C C . PHE A 1 89 ? 4.499 -12.258 -8.144 1.00 62.25 89 PHE A C 1
ATOM 632 O O . PHE A 1 89 ? 4.535 -13.464 -7.910 1.00 62.25 89 PHE A O 1
ATOM 639 N N . ASN A 1 90 ? 5.601 -11.507 -8.180 1.00 65.62 90 ASN A N 1
ATOM 640 C CA . ASN A 1 90 ? 6.837 -11.978 -7.560 1.00 65.62 90 ASN A CA 1
ATOM 641 C C . ASN A 1 90 ? 6.893 -11.417 -6.138 1.00 65.62 90 ASN A C 1
ATOM 643 O O . ASN A 1 90 ? 6.785 -10.203 -5.958 1.00 65.62 90 ASN A O 1
ATOM 647 N N . ARG A 1 91 ? 6.983 -12.291 -5.137 1.00 60.44 91 ARG A N 1
ATOM 648 C CA . ARG A 1 91 ? 7.096 -11.908 -3.729 1.00 60.44 91 ARG A CA 1
ATOM 649 C C . ARG A 1 91 ? 8.472 -12.322 -3.238 1.00 60.44 91 ARG A C 1
ATOM 651 O O . ARG A 1 91 ? 8.675 -13.481 -2.889 1.00 60.44 91 ARG A O 1
ATOM 658 N N . ASP A 1 92 ? 9.369 -11.351 -3.139 1.00 71.50 92 ASP A N 1
ATOM 659 C CA . ASP A 1 92 ? 10.737 -11.587 -2.675 1.00 71.50 92 ASP A CA 1
ATOM 660 C C . ASP A 1 92 ? 10.821 -11.602 -1.138 1.00 71.50 92 ASP A C 1
ATOM 662 O O . ASP A 1 92 ? 11.690 -12.254 -0.563 1.00 71.50 92 ASP A O 1
ATOM 666 N N . ASN A 1 93 ? 9.895 -10.919 -0.447 1.00 74.62 93 ASN A N 1
ATOM 667 C CA . ASN A 1 93 ? 9.840 -10.887 1.015 1.00 74.62 93 ASN A CA 1
ATOM 668 C C . ASN A 1 93 ? 8.749 -11.836 1.566 1.00 74.62 93 ASN A C 1
ATOM 670 O O . ASN A 1 93 ? 7.565 -11.464 1.621 1.00 74.62 93 ASN A O 1
ATOM 674 N N . PRO A 1 94 ? 9.109 -13.045 2.043 1.00 75.56 94 PRO A N 1
ATOM 675 C CA . PRO A 1 94 ? 8.150 -14.015 2.578 1.00 75.56 94 PRO A CA 1
ATOM 676 C C . PRO A 1 94 ? 7.521 -13.577 3.910 1.00 75.56 94 PRO A C 1
ATOM 678 O O . PRO A 1 94 ? 6.494 -14.129 4.310 1.00 75.56 94 PRO A O 1
ATOM 681 N N . ASN A 1 95 ? 8.071 -12.551 4.566 1.00 82.25 95 ASN A N 1
ATOM 682 C CA . ASN A 1 95 ? 7.557 -12.004 5.822 1.00 82.25 95 ASN A CA 1
ATOM 683 C C . ASN A 1 95 ? 6.620 -10.804 5.616 1.00 82.25 95 ASN A C 1
ATOM 685 O O . ASN A 1 95 ? 5.919 -10.411 6.547 1.00 82.25 95 ASN A O 1
ATOM 689 N N . ALA A 1 96 ? 6.560 -10.234 4.409 1.00 82.38 96 ALA A N 1
ATOM 690 C CA . ALA A 1 96 ? 5.720 -9.074 4.128 1.00 82.38 96 ALA A CA 1
ATOM 691 C C . ALA A 1 96 ? 4.236 -9.437 4.115 1.00 82.38 96 ALA A C 1
ATOM 693 O O . ALA A 1 96 ? 3.804 -10.264 3.313 1.00 82.38 96 ALA A O 1
ATOM 694 N N . ARG A 1 97 ? 3.441 -8.813 4.981 1.00 82.50 97 ARG A N 1
ATOM 695 C CA . ARG A 1 97 ? 2.009 -9.106 5.126 1.00 82.50 97 ARG A CA 1
ATOM 696 C C . ARG A 1 97 ? 1.183 -7.844 4.929 1.00 82.50 97 ARG A C 1
ATOM 698 O O . ARG A 1 97 ? 1.636 -6.749 5.252 1.00 82.50 97 ARG A O 1
ATOM 705 N N . ILE A 1 98 ? -0.041 -8.025 4.441 1.00 83.25 98 ILE A N 1
ATOM 706 C CA . ILE A 1 98 ? -1.099 -7.030 4.599 1.00 83.25 98 ILE A CA 1
ATOM 707 C C . ILE A 1 98 ? -1.855 -7.403 5.868 1.00 83.25 98 ILE A C 1
ATOM 709 O O . ILE A 1 98 ? -2.397 -8.506 5.962 1.00 83.25 98 ILE A O 1
ATOM 713 N N . VAL A 1 99 ? -1.840 -6.520 6.860 1.00 85.88 99 VAL A N 1
ATOM 714 C CA . VAL A 1 99 ? -2.459 -6.759 8.166 1.00 85.88 99 VAL A CA 1
ATOM 715 C C . VAL A 1 99 ? -3.468 -5.659 8.446 1.00 85.88 99 VAL A C 1
ATOM 717 O O . VAL A 1 99 ? -3.163 -4.477 8.307 1.00 85.88 99 VAL A O 1
ATOM 720 N N . ASN A 1 100 ? -4.674 -6.057 8.844 1.00 83.06 100 ASN A N 1
ATOM 721 C CA . ASN A 1 100 ? -5.730 -5.140 9.242 1.00 83.06 100 ASN A CA 1
ATOM 722 C C . ASN A 1 100 ? -6.022 -5.299 10.736 1.00 83.06 100 ASN A C 1
ATOM 724 O O . ASN A 1 100 ? -6.447 -6.369 11.167 1.00 83.06 100 ASN A O 1
ATOM 728 N N . HIS A 1 101 ? -5.779 -4.239 11.508 1.00 85.31 101 HIS A N 1
ATOM 729 C CA . HIS A 1 101 ? -6.075 -4.165 12.942 1.00 85.31 101 HIS A CA 1
ATOM 730 C C . HIS A 1 101 ? -7.378 -3.416 13.246 1.00 85.31 101 HIS A C 1
ATOM 732 O O . HIS A 1 101 ? -7.648 -3.113 14.407 1.00 85.31 101 HIS A O 1
ATOM 738 N N . LYS A 1 102 ? -8.192 -3.092 12.236 1.00 72.56 102 LYS A N 1
ATOM 739 C CA . LYS A 1 102 ? -9.523 -2.531 12.463 1.00 72.56 102 LYS A CA 1
ATOM 740 C C . LYS A 1 102 ? -10.365 -3.568 13.198 1.00 72.56 102 LYS A C 1
ATOM 742 O O . LYS A 1 102 ? -10.571 -4.678 12.706 1.00 72.56 102 LYS A O 1
ATOM 747 N N . GLU A 1 103 ? -10.853 -3.199 14.374 1.00 60.88 103 GLU A N 1
ATOM 748 C CA . GLU A 1 103 ? -11.764 -4.044 15.135 1.00 60.88 103 GLU A CA 1
ATOM 749 C C . GLU A 1 103 ? -13.022 -4.318 14.302 1.00 60.88 103 GLU A C 1
ATOM 751 O O . GLU A 1 103 ? -13.619 -3.406 13.712 1.00 60.88 103 GLU A O 1
ATOM 756 N N . LYS A 1 104 ? -13.434 -5.590 14.237 1.00 53.78 104 LYS A N 1
ATOM 757 C CA . LYS A 1 104 ? -14.763 -5.945 13.740 1.00 53.78 104 LYS A CA 1
ATOM 758 C C . LYS A 1 104 ? -15.779 -5.355 14.716 1.00 53.78 104 LYS A C 1
ATOM 760 O O . LYS A 1 104 ? -15.997 -5.919 15.782 1.00 53.78 104 LYS A O 1
ATOM 765 N N . HIS A 1 105 ? -16.405 -4.239 14.356 1.00 46.62 105 HIS A N 1
ATOM 766 C CA . HIS A 1 105 ? -17.671 -3.864 14.974 1.00 46.62 105 HIS A CA 1
ATOM 767 C C . HIS A 1 105 ? -18.709 -4.888 14.504 1.00 46.62 105 HIS A C 1
ATOM 769 O O . HIS A 1 105 ? -19.146 -4.849 13.355 1.00 46.62 105 HIS A O 1
ATOM 775 N N . PHE A 1 106 ? -19.021 -5.858 15.363 1.00 40.88 106 PHE A N 1
ATOM 776 C CA . PHE A 1 106 ? -20.212 -6.684 15.215 1.00 40.88 106 PHE A CA 1
ATOM 777 C C . PHE A 1 106 ? -21.409 -5.773 15.517 1.00 40.88 106 PHE A C 1
ATOM 779 O O . PHE A 1 106 ? -21.521 -5.272 16.636 1.00 40.88 106 PHE A O 1
ATOM 786 N N . LEU A 1 107 ? -22.226 -5.494 14.500 1.00 44.94 107 LEU A N 1
ATOM 787 C CA . LEU A 1 107 ? -23.597 -5.012 14.677 1.00 44.94 107 LEU A CA 1
ATOM 788 C C . LEU A 1 107 ? -24.519 -6.223 14.815 1.00 44.94 107 LEU A C 1
ATOM 790 O O . LEU A 1 107 ? -24.255 -7.221 14.102 1.00 44.94 107 LEU A O 1
#